Protein AF-A0A969BRW2-F1 (afdb_monomer_lite)

Radius of gyration: 12.86 Å; chains: 1; bounding box: 27×35×30 Å

Foldseek 3Di:
DDDDPDAAEEEAEQLQPPPPPQGALVPDHNVRRDDPRHPYYHYDNHHPVCCPPPVNVVVVVVVVCVVVVHDD

Sequence (72 aa):
EIPIGVPHHSIIGDRGKGDTPNSSDGVVAYWSSHLNSAASEKIVPAGHGAFDHPEAITELRRILLLNAGIKE

Structure (mmCIF, N/CA/C/O backbone):
data_AF-A0A969BRW2-F1
#
_entry.id   AF-A0A969BRW2-F1
#
loop_
_atom_site.group_PDB
_atom_site.id
_atom_site.type_symbol
_atom_site.label_atom_id
_atom_site.label_alt_id
_atom_site.label_comp_id
_atom_site.label_asym_id
_atom_site.label_entity_id
_atom_site.label_seq_id
_atom_site.pdbx_PDB_ins_code
_atom_site.Cartn_x
_atom_site.Cartn_y
_atom_site.Cartn_z
_atom_site.occupancy
_atom_site.B_iso_or_equiv
_atom_site.auth_seq_id
_atom_site.auth_comp_id
_atom_site.auth_asym_id
_atom_site.auth_atom_id
_atom_site.pdbx_PDB_model_num
ATOM 1 N N . GLU A 1 1 ? -1.103 23.210 5.716 1.00 73.69 1 GLU A N 1
ATOM 2 C CA . GLU A 1 1 ? -2.051 22.153 5.306 1.00 73.69 1 GLU A CA 1
ATOM 3 C C . GLU A 1 1 ? -3.023 21.880 6.433 1.00 73.69 1 GLU A C 1
ATOM 5 O O . GLU A 1 1 ? -2.684 22.131 7.585 1.00 73.69 1 GLU A O 1
ATOM 10 N N . ILE A 1 2 ? -4.224 21.412 6.104 1.00 87.50 2 ILE A N 1
ATOM 11 C CA . ILE A 1 2 ? -5.174 20.935 7.109 1.00 87.50 2 ILE A CA 1
ATOM 12 C C . ILE A 1 2 ? -4.790 19.480 7.415 1.00 87.50 2 ILE A C 1
ATOM 14 O O . ILE A 1 2 ? -4.751 18.679 6.482 1.00 87.50 2 ILE A O 1
ATOM 18 N N . PRO A 1 3 ? -4.462 19.129 8.670 1.00 90.06 3 PRO A N 1
ATOM 19 C CA . PRO A 1 3 ? -4.051 17.773 9.013 1.00 90.06 3 PRO A CA 1
ATOM 20 C C . PRO A 1 3 ? -5.212 16.786 8.844 1.00 90.06 3 PRO A C 1
ATOM 22 O O . PRO A 1 3 ? -6.372 17.125 9.092 1.00 90.06 3 PRO A O 1
ATOM 25 N N . ILE A 1 4 ? -4.900 15.544 8.466 1.00 95.00 4 ILE A N 1
ATOM 26 C CA . ILE A 1 4 ? -5.886 14.459 8.440 1.00 95.00 4 ILE A CA 1
ATOM 27 C C . ILE A 1 4 ? -6.266 14.138 9.892 1.00 95.00 4 ILE A C 1
ATOM 29 O O . ILE A 1 4 ? -5.461 13.607 10.651 1.00 95.00 4 ILE A O 1
ATOM 33 N N . GLY A 1 5 ? -7.491 14.491 10.287 1.00 95.19 5 GLY A N 1
ATOM 34 C CA . GLY A 1 5 ? -7.965 14.391 11.675 1.00 95.19 5 GLY A CA 1
ATOM 35 C C . GLY A 1 5 ? -8.412 12.996 12.122 1.00 95.19 5 GLY A C 1
ATOM 36 O O . GLY A 1 5 ? -8.891 12.847 13.243 1.00 95.19 5 GLY A O 1
ATOM 37 N N . VAL A 1 6 ? -8.292 11.986 11.260 1.00 94.62 6 VAL A N 1
ATOM 38 C CA . VAL A 1 6 ? -8.693 10.601 11.539 1.00 94.62 6 VAL A CA 1
ATOM 39 C C . VAL A 1 6 ? -7.542 9.633 11.241 1.00 94.62 6 VAL A C 1
ATOM 41 O O . VAL A 1 6 ? -6.729 9.909 10.349 1.00 94.62 6 VAL A O 1
ATOM 44 N N . PRO A 1 7 ? -7.453 8.491 11.951 1.00 94.88 7 PRO A N 1
ATOM 45 C CA . PRO A 1 7 ? -6.512 7.437 11.597 1.00 94.88 7 PRO A CA 1
ATOM 46 C C . PRO A 1 7 ? -6.699 7.008 10.140 1.00 94.88 7 PRO A C 1
ATOM 48 O O . PRO A 1 7 ? -7.823 6.852 9.664 1.00 94.88 7 PRO A O 1
ATOM 51 N N . HIS A 1 8 ? -5.592 6.826 9.433 1.00 97.00 8 HIS A N 1
ATOM 52 C CA . HIS A 1 8 ? -5.569 6.396 8.039 1.00 97.00 8 HIS A CA 1
ATOM 53 C C . HIS A 1 8 ? -4.388 5.460 7.808 1.00 97.00 8 HIS A C 1
ATOM 55 O O . HIS A 1 8 ? -3.425 5.452 8.573 1.00 97.00 8 HIS A O 1
ATOM 61 N N . HIS A 1 9 ? -4.482 4.666 6.750 1.00 98.12 9 HIS A N 1
ATOM 62 C CA . HIS A 1 9 ? -3.496 3.664 6.374 1.00 98.12 9 HIS A CA 1
ATOM 63 C C . HIS A 1 9 ? -3.190 3.806 4.883 1.00 98.12 9 HIS A C 1
ATOM 65 O O . HIS A 1 9 ? -4.083 4.147 4.106 1.00 98.12 9 HIS A O 1
ATOM 71 N N . SER A 1 10 ? -1.954 3.514 4.490 1.00 98.19 10 SER A N 1
ATOM 72 C CA . SER A 1 10 ? -1.500 3.568 3.099 1.00 98.19 10 SER A CA 1
ATOM 73 C C . SER A 1 10 ? -1.210 2.163 2.568 1.00 98.19 10 SER A C 1
ATOM 75 O O . SER A 1 10 ? -0.533 1.370 3.220 1.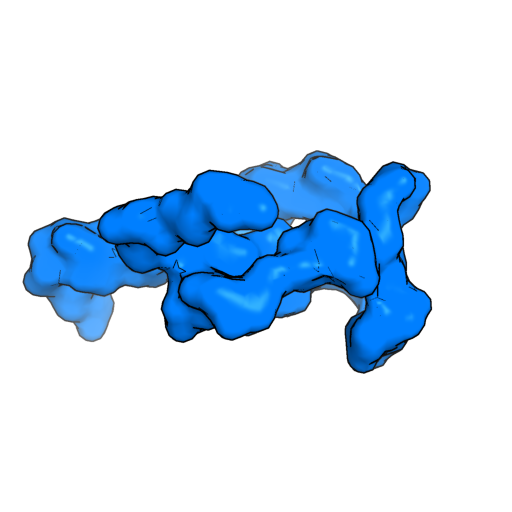00 98.19 10 SER A O 1
ATOM 77 N N . ILE A 1 11 ? -1.689 1.859 1.362 1.00 98.56 11 ILE A N 1
ATOM 78 C CA . ILE A 1 11 ? -1.320 0.659 0.598 1.00 98.56 11 ILE A CA 1
ATOM 79 C C . ILE A 1 11 ? -0.796 1.154 -0.748 1.00 98.56 11 ILE A C 1
ATOM 81 O O . ILE A 1 11 ? -1.549 1.760 -1.509 1.00 98.56 11 ILE A O 1
ATOM 85 N N . ILE A 1 12 ? 0.494 0.962 -1.014 1.00 98.56 12 ILE A N 1
ATOM 86 C CA . ILE A 1 12 ? 1.201 1.626 -2.117 1.00 98.56 12 ILE A CA 1
ATOM 87 C C . ILE A 1 12 ? 1.820 0.574 -3.035 1.00 98.56 12 ILE A C 1
ATOM 89 O O . ILE A 1 12 ? 2.506 -0.339 -2.580 1.00 98.56 12 ILE A O 1
ATOM 93 N N . GLY A 1 13 ? 1.572 0.698 -4.338 1.00 98.31 13 GLY A N 1
ATOM 94 C CA . GLY A 1 13 ? 2.161 -0.173 -5.349 1.00 98.31 13 GLY A CA 1
ATOM 95 C C . GLY A 1 13 ? 3.593 0.229 -5.713 1.00 98.31 13 GLY A C 1
ATOM 96 O O . GLY A 1 13 ? 3.879 1.413 -5.885 1.00 98.31 13 GLY A O 1
ATOM 97 N N . ASP A 1 14 ? 4.488 -0.744 -5.890 1.00 98.25 14 ASP A N 1
ATOM 98 C CA . ASP A 1 14 ? 5.849 -0.531 -6.417 1.00 98.25 14 ASP A CA 1
ATOM 99 C C . ASP A 1 14 ? 6.139 -1.318 -7.711 1.00 98.25 14 ASP A C 1
ATOM 101 O O . ASP A 1 14 ? 7.273 -1.356 -8.194 1.00 98.25 14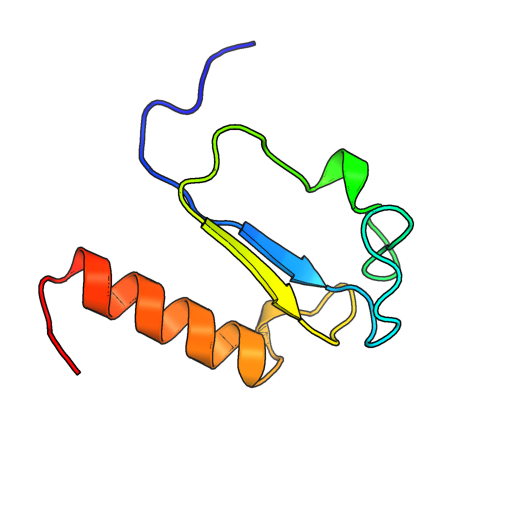 ASP A O 1
ATOM 105 N N . ARG A 1 15 ? 5.110 -1.950 -8.292 1.00 98.12 15 ARG A N 1
ATOM 106 C CA . ARG A 1 15 ? 5.191 -2.867 -9.446 1.00 98.12 15 ARG A CA 1
ATOM 107 C C . ARG A 1 15 ? 6.059 -4.110 -9.204 1.00 98.12 15 ARG A C 1
ATOM 109 O O . ARG A 1 15 ? 6.531 -4.714 -10.165 1.00 98.12 15 ARG A O 1
ATOM 116 N N . GLY A 1 16 ? 6.282 -4.485 -7.947 1.00 97.56 16 GLY A N 1
ATOM 117 C CA . GLY A 1 16 ? 7.079 -5.646 -7.550 1.00 97.56 16 GLY A CA 1
ATOM 118 C C . GLY A 1 16 ? 8.582 -5.419 -7.632 1.00 97.56 16 GLY A C 1
ATOM 119 O O . GLY A 1 16 ? 9.340 -6.377 -7.765 1.00 97.56 16 GLY A O 1
ATOM 120 N N . LYS A 1 17 ? 9.021 -4.159 -7.597 1.00 97.06 17 LYS A N 1
ATOM 121 C CA . LYS A 1 17 ? 10.435 -3.804 -7.748 1.00 97.06 17 LYS A CA 1
ATOM 122 C C . LYS A 1 17 ? 11.221 -3.841 -6.444 1.00 97.06 17 LYS A C 1
ATOM 124 O O . LYS A 1 17 ? 12.438 -4.000 -6.502 1.00 97.06 17 LYS A O 1
ATOM 129 N N . GLY A 1 18 ? 10.562 -3.700 -5.293 1.00 95.44 18 GLY A N 1
ATOM 130 C CA . GLY A 1 18 ? 11.227 -3.672 -3.992 1.00 95.44 18 GLY A CA 1
ATOM 131 C C . GLY A 1 18 ? 12.204 -2.504 -3.841 1.00 95.44 18 GLY A C 1
ATOM 132 O O . GLY A 1 18 ? 13.169 -2.611 -3.091 1.00 95.44 18 GLY A O 1
ATOM 133 N N . ASP A 1 19 ? 11.989 -1.407 -4.571 1.00 94.62 19 ASP A N 1
ATOM 134 C CA . ASP A 1 19 ? 12.908 -0.269 -4.685 1.00 94.62 19 ASP A CA 1
ATOM 135 C C . ASP A 1 19 ? 12.469 0.961 -3.873 1.00 94.62 19 ASP A C 1
ATOM 137 O O . ASP A 1 19 ? 13.077 2.027 -3.978 1.00 94.62 19 ASP A O 1
ATOM 141 N N . THR A 1 20 ? 11.446 0.822 -3.022 1.00 93.19 20 THR A N 1
ATOM 142 C CA . THR A 1 20 ? 11.001 1.867 -2.083 1.00 93.19 20 THR A CA 1
ATOM 143 C C . THR A 1 20 ? 12.178 2.328 -1.202 1.00 93.19 20 THR A C 1
ATOM 145 O O . THR A 1 20 ? 12.882 1.480 -0.652 1.00 93.19 20 THR A O 1
ATOM 148 N N . PRO A 1 21 ? 12.433 3.646 -1.048 1.00 95.75 21 PRO A N 1
ATOM 149 C CA . PRO A 1 21 ? 11.564 4.781 -1.390 1.00 95.75 21 PRO A CA 1
ATOM 150 C C . PRO A 1 21 ? 11.697 5.315 -2.826 1.00 95.75 21 PRO A C 1
ATOM 152 O O . PRO A 1 21 ? 10.981 6.241 -3.202 1.00 95.75 21 PRO A O 1
ATOM 155 N N . ASN A 1 22 ? 12.580 4.753 -3.651 1.00 97.25 22 ASN A N 1
ATOM 156 C CA . ASN A 1 22 ? 12.777 5.156 -5.048 1.00 97.25 22 ASN A CA 1
ATOM 157 C C . ASN A 1 22 ? 11.803 4.436 -5.998 1.00 97.25 22 ASN A C 1
ATOM 159 O O . ASN A 1 22 ? 12.175 4.058 -7.108 1.00 97.25 22 ASN A O 1
ATOM 163 N N . SER A 1 23 ? 10.562 4.238 -5.554 1.00 97.50 23 SER A N 1
ATOM 164 C CA . SER A 1 23 ? 9.559 3.422 -6.234 1.00 97.50 23 SER A CA 1
ATOM 165 C C . SER A 1 23 ? 8.413 4.250 -6.824 1.00 97.50 23 SER A C 1
ATOM 167 O O . SER A 1 23 ? 8.268 5.455 -6.594 1.00 97.50 23 SER A O 1
ATOM 169 N N . SER A 1 24 ? 7.600 3.591 -7.650 1.00 98.19 24 SER A N 1
ATOM 170 C CA . SER A 1 24 ? 6.369 4.134 -8.226 1.00 98.19 24 SER A CA 1
ATOM 171 C C . SER A 1 24 ? 5.457 2.992 -8.662 1.00 98.19 24 SER A C 1
ATOM 173 O O . SER A 1 24 ? 5.940 1.992 -9.209 1.00 98.19 24 SER A O 1
ATOM 175 N N . ASP A 1 25 ? 4.150 3.204 -8.540 1.00 98.19 25 ASP A N 1
ATOM 176 C CA . ASP A 1 25 ? 3.108 2.316 -9.068 1.00 98.19 25 ASP A CA 1
ATOM 177 C C . 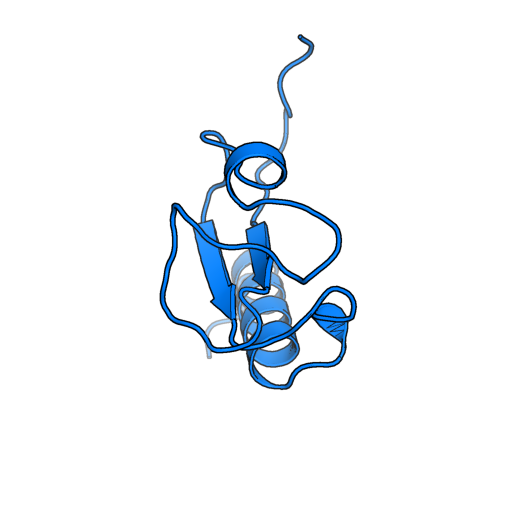ASP A 1 25 ? 2.995 2.374 -10.616 1.00 98.19 25 ASP A C 1
ATOM 179 O O . ASP A 1 25 ? 2.207 1.651 -11.229 1.00 98.19 25 ASP A O 1
ATOM 183 N N . GLY A 1 26 ? 3.815 3.208 -11.267 1.00 98.00 26 GLY A N 1
ATOM 184 C CA . GLY A 1 26 ? 3.809 3.478 -12.706 1.00 98.00 26 GLY A CA 1
ATOM 185 C C . GLY A 1 26 ? 3.134 4.797 -13.097 1.00 98.00 26 GLY A C 1
ATOM 186 O O . GLY A 1 26 ? 3.276 5.207 -14.246 1.00 98.00 26 GLY A O 1
ATOM 187 N N . VAL A 1 27 ? 2.450 5.462 -12.163 1.00 98.62 27 VAL A N 1
ATOM 188 C CA . VAL A 1 27 ? 1.759 6.750 -12.347 1.00 98.62 27 VAL A CA 1
ATOM 189 C C . VAL A 1 27 ? 2.167 7.744 -11.256 1.00 98.62 27 VAL A C 1
ATOM 191 O O . VAL A 1 27 ? 2.554 8.870 -11.557 1.00 98.62 27 VAL A O 1
ATOM 194 N N . VAL A 1 28 ? 2.123 7.322 -9.994 1.00 98.44 28 VAL A N 1
ATOM 195 C CA . VAL A 1 28 ? 2.452 8.106 -8.802 1.00 98.44 28 VAL A CA 1
ATOM 196 C C . VAL A 1 28 ? 3.768 7.599 -8.213 1.00 98.44 28 VAL A C 1
ATOM 198 O O . VAL A 1 28 ? 4.008 6.393 -8.109 1.00 98.44 28 VAL A O 1
ATOM 201 N N . ALA A 1 29 ? 4.668 8.518 -7.864 1.00 98.56 29 ALA A N 1
ATOM 202 C CA . ALA A 1 29 ? 5.920 8.190 -7.185 1.00 98.56 29 ALA A CA 1
ATOM 203 C C . ALA A 1 29 ? 5.694 8.007 -5.678 1.00 98.56 29 ALA A C 1
ATOM 205 O O . ALA A 1 29 ? 4.879 8.722 -5.094 1.00 98.56 29 ALA A O 1
ATOM 206 N N . TYR A 1 30 ? 6.467 7.122 -5.038 1.00 98.38 30 TYR A N 1
ATOM 207 C CA . TYR A 1 30 ? 6.326 6.816 -3.609 1.00 98.38 30 TYR A CA 1
ATOM 208 C C . TYR A 1 30 ? 6.332 8.064 -2.726 1.00 98.38 30 TYR A C 1
ATOM 210 O O . TYR A 1 30 ? 5.453 8.222 -1.890 1.00 98.38 30 TYR A O 1
ATOM 218 N N . TRP A 1 31 ? 7.270 8.989 -2.948 1.00 97.94 31 TRP A N 1
ATOM 219 C CA . TRP A 1 31 ? 7.379 10.212 -2.145 1.00 97.94 31 TRP A CA 1
ATOM 220 C C . TRP A 1 31 ? 6.130 11.105 -2.224 1.00 97.94 31 TRP A C 1
ATOM 222 O O . TRP A 1 31 ? 5.903 11.899 -1.319 1.00 97.94 31 TRP A O 1
ATOM 232 N N . SER A 1 32 ? 5.328 10.981 -3.290 1.00 98.00 32 SER A N 1
ATOM 233 C CA . SER A 1 32 ? 4.069 11.711 -3.455 1.00 98.00 32 SER A CA 1
ATOM 234 C C . SER A 1 32 ? 2.887 10.988 -2.813 1.00 98.00 32 SER A C 1
ATOM 236 O O . SER A 1 32 ? 1.941 11.649 -2.398 1.00 98.00 32 SER A O 1
ATOM 238 N N . SER A 1 33 ? 2.897 9.653 -2.779 1.00 97.69 33 SER A N 1
ATOM 239 C CA . SER A 1 33 ? 1.847 8.846 -2.141 1.00 97.69 33 SER A CA 1
ATOM 240 C C . SER A 1 33 ? 2.074 8.635 -0.642 1.00 97.69 33 SER A C 1
ATOM 242 O O . SER A 1 33 ? 1.132 8.322 0.082 1.00 97.69 33 SER A O 1
ATOM 244 N N . HIS A 1 34 ? 3.319 8.766 -0.185 1.00 97.56 34 HIS A N 1
ATOM 245 C CA . HIS A 1 34 ? 3.718 8.558 1.198 1.00 97.56 34 HIS A CA 1
ATOM 246 C C . HIS A 1 34 ? 3.178 9.669 2.102 1.00 97.56 34 HIS A C 1
ATOM 248 O O . HIS A 1 34 ? 3.345 10.859 1.829 1.00 97.56 34 HIS A O 1
ATOM 254 N N . LEU A 1 35 ? 2.575 9.268 3.221 1.00 96.56 35 LEU A N 1
ATOM 255 C CA . LEU A 1 35 ? 2.063 10.170 4.246 1.00 96.56 35 LEU A CA 1
ATOM 256 C C . LEU A 1 35 ? 2.678 9.791 5.593 1.00 96.56 35 LEU A C 1
ATOM 258 O O . LEU A 1 35 ? 2.317 8.770 6.172 1.00 96.56 35 LEU A O 1
ATOM 262 N N . ASN A 1 36 ? 3.541 10.657 6.136 1.00 95.25 36 ASN A N 1
ATOM 263 C CA . ASN A 1 36 ? 4.156 10.468 7.462 1.00 95.25 36 ASN A CA 1
ATOM 264 C C . ASN A 1 36 ? 3.123 10.268 8.589 1.00 95.25 36 ASN A C 1
ATOM 266 O O . ASN A 1 36 ? 3.449 9.728 9.642 1.00 95.25 36 ASN A O 1
ATOM 270 N N . SER A 1 37 ? 1.888 10.741 8.396 1.00 96.31 37 SER A N 1
ATOM 271 C CA . SER A 1 37 ? 0.795 10.623 9.361 1.00 96.31 37 SER A CA 1
ATOM 272 C C . SER A 1 37 ? 0.060 9.277 9.328 1.00 96.31 37 SER A C 1
ATOM 274 O O . SER A 1 37 ? -0.811 9.063 10.173 1.00 96.31 37 SER A O 1
ATOM 276 N N . ALA A 1 38 ? 0.356 8.394 8.368 1.00 97.44 38 ALA A N 1
ATOM 277 C CA . ALA A 1 38 ? -0.328 7.112 8.237 1.00 97.44 38 ALA A CA 1
ATOM 278 C C . ALA A 1 38 ? -0.016 6.197 9.431 1.00 97.44 38 ALA A C 1
ATOM 280 O O . ALA A 1 38 ? 1.136 5.997 9.809 1.00 97.44 38 ALA A O 1
ATOM 281 N N . ALA A 1 39 ? -1.052 5.595 10.013 1.00 97.50 39 ALA A N 1
ATOM 282 C CA . ALA A 1 39 ? -0.929 4.661 11.130 1.00 97.50 39 ALA A CA 1
ATOM 283 C C . ALA A 1 39 ? -0.269 3.333 10.716 1.00 97.50 39 ALA A C 1
ATOM 285 O O . ALA A 1 39 ? 0.328 2.647 11.543 1.00 97.50 39 ALA A O 1
ATOM 286 N N . SER A 1 40 ? -0.375 2.961 9.439 1.00 98.19 40 SER A N 1
ATOM 287 C CA . SER A 1 40 ? 0.464 1.935 8.819 1.00 98.19 40 SER A CA 1
ATOM 288 C C . SER A 1 40 ? 0.631 2.206 7.331 1.00 98.19 40 SER A C 1
ATOM 290 O O . SER A 1 40 ? -0.222 2.836 6.705 1.00 98.19 40 SER A O 1
ATOM 292 N N . GLU A 1 41 ? 1.704 1.670 6.762 1.00 98.38 41 GLU A N 1
ATOM 293 C CA . GLU A 1 41 ? 1.966 1.696 5.330 1.00 98.38 41 GLU A CA 1
ATOM 294 C C . GLU A 1 41 ? 2.425 0.312 4.869 1.00 98.38 41 G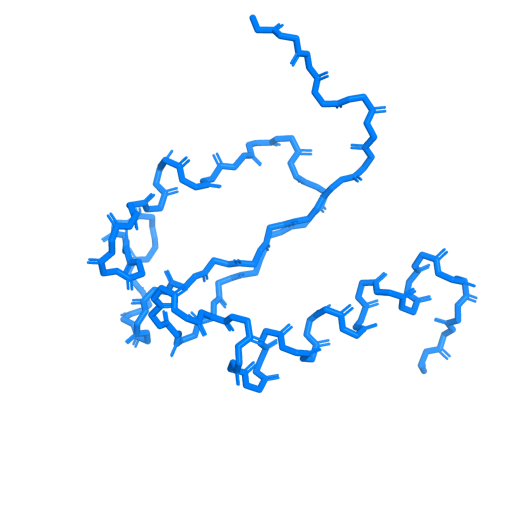LU A C 1
ATOM 296 O O . GLU A 1 41 ? 3.284 -0.311 5.498 1.00 98.38 41 GLU A O 1
ATOM 301 N N . LYS A 1 42 ? 1.836 -0.182 3.780 1.00 98.38 42 LYS A N 1
ATOM 302 C CA . LYS A 1 42 ? 2.188 -1.462 3.169 1.00 98.38 42 LYS A CA 1
ATOM 303 C C . LYS A 1 42 ? 2.530 -1.251 1.702 1.00 98.38 42 LYS A C 1
ATOM 305 O O . LYS A 1 42 ? 1.684 -0.824 0.919 1.00 98.38 42 LYS A O 1
ATOM 310 N N . ILE A 1 43 ? 3.756 -1.605 1.330 1.00 98.50 43 ILE A N 1
ATOM 311 C CA . ILE A 1 43 ? 4.149 -1.721 -0.075 1.00 98.50 43 ILE A CA 1
ATOM 312 C C . ILE A 1 43 ? 3.683 -3.077 -0.606 1.00 98.50 43 ILE A C 1
ATOM 314 O O . ILE A 1 43 ? 3.874 -4.099 0.064 1.00 98.50 43 ILE A O 1
ATOM 318 N N . VAL A 1 44 ? 3.060 -3.078 -1.782 1.00 98.50 44 VAL A N 1
ATOM 319 C CA . VAL A 1 44 ? 2.579 -4.279 -2.478 1.00 98.50 44 VAL A CA 1
ATOM 320 C C . VAL A 1 44 ? 3.148 -4.339 -3.898 1.00 98.50 44 VAL A C 1
ATOM 322 O O . VAL A 1 44 ? 3.322 -3.286 -4.521 1.00 98.50 44 VAL A O 1
ATOM 325 N N . PRO A 1 45 ? 3.386 -5.541 -4.456 1.00 98.25 45 PRO A N 1
ATOM 326 C CA . PRO A 1 45 ? 3.995 -5.715 -5.772 1.00 9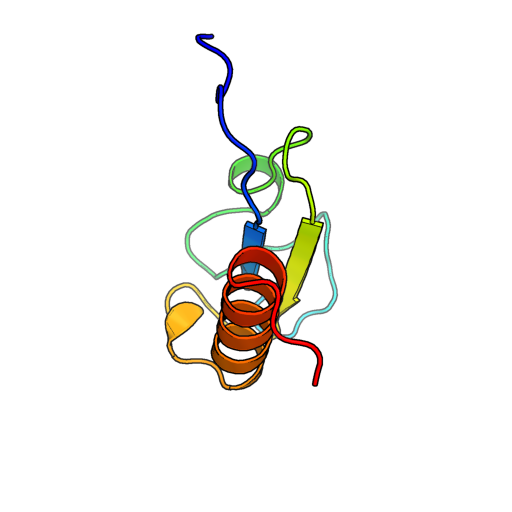8.25 45 PRO A CA 1
ATOM 327 C C . PRO A 1 45 ? 3.003 -5.463 -6.925 1.00 98.25 45 PRO A C 1
ATOM 329 O O . PRO A 1 45 ? 2.846 -6.276 -7.832 1.00 98.25 45 PRO A O 1
ATOM 332 N N . ALA A 1 46 ? 2.315 -4.321 -6.895 1.00 98.06 46 ALA A N 1
ATOM 333 C CA . ALA A 1 46 ? 1.263 -3.941 -7.832 1.00 98.06 46 ALA A CA 1
ATOM 334 C C . ALA A 1 46 ? 1.538 -2.580 -8.489 1.00 98.06 46 ALA A C 1
ATOM 336 O O . ALA A 1 46 ? 2.293 -1.763 -7.965 1.00 98.06 46 ALA A O 1
ATOM 337 N N . GLY A 1 47 ? 0.937 -2.343 -9.658 1.00 97.94 47 GLY A N 1
ATOM 338 C CA . GLY A 1 47 ? 0.941 -1.028 -10.309 1.00 97.94 47 GLY A CA 1
ATOM 339 C C . GLY A 1 47 ? -0.198 -0.125 -9.823 1.00 97.94 47 GLY A C 1
ATOM 340 O O . GLY A 1 47 ? -0.784 -0.375 -8.776 1.00 97.94 47 GLY A O 1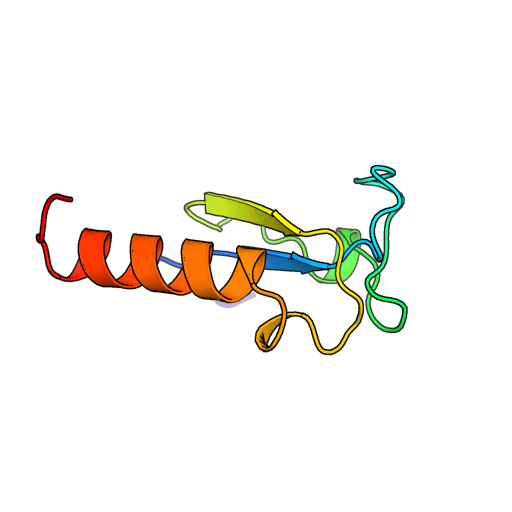
ATOM 341 N N . HIS A 1 48 ? -0.554 0.894 -10.609 1.00 98.19 48 HIS A N 1
ATOM 342 C CA . HIS A 1 48 ? -1.573 1.893 -10.246 1.00 98.19 48 HIS A CA 1
ATOM 343 C C . HIS A 1 48 ? -2.956 1.308 -9.890 1.00 98.19 48 HIS A C 1
ATOM 345 O O . HIS A 1 48 ? -3.677 1.846 -9.056 1.00 98.19 48 HIS A O 1
ATOM 351 N N . GLY A 1 49 ? -3.308 0.148 -10.454 1.00 97.44 49 GLY A N 1
ATOM 352 C CA . GLY A 1 49 ? -4.490 -0.636 -10.074 1.00 97.44 49 GLY A CA 1
ATOM 353 C C . GLY A 1 49 ? -4.294 -1.489 -8.814 1.00 97.44 49 GLY A C 1
ATOM 354 O O . GLY A 1 49 ? -4.785 -2.613 -8.770 1.00 97.44 49 GLY A O 1
ATOM 355 N N . ALA A 1 50 ? -3.544 -1.008 -7.816 1.00 97.06 50 ALA A N 1
ATOM 356 C CA . ALA A 1 50 ? -3.106 -1.822 -6.678 1.00 97.06 50 ALA A CA 1
ATOM 357 C C . ALA A 1 50 ? -4.263 -2.441 -5.880 1.00 97.06 50 ALA A C 1
ATOM 359 O O . ALA A 1 50 ? -4.088 -3.508 -5.305 1.00 97.06 50 ALA A O 1
ATOM 360 N N . PHE A 1 51 ? -5.442 -1.812 -5.879 1.00 95.94 51 PHE A N 1
ATOM 361 C CA . PHE A 1 51 ? -6.630 -2.273 -5.155 1.00 95.94 51 PHE A CA 1
ATOM 362 C C . PHE A 1 51 ? -7.121 -3.675 -5.563 1.00 95.94 51 PHE A C 1
ATOM 364 O O . PHE A 1 51 ? -7.775 -4.327 -4.755 1.00 95.94 51 PHE A O 1
ATOM 371 N N . ASP A 1 52 ? -6.814 -4.138 -6.781 1.00 97.50 52 ASP A N 1
ATOM 372 C CA . ASP A 1 52 ? -7.203 -5.468 -7.285 1.00 97.50 52 ASP A CA 1
ATOM 373 C C . ASP A 1 52 ? -6.140 -6.547 -6.986 1.00 97.50 52 ASP A C 1
ATOM 375 O O . ASP A 1 52 ? -6.329 -7.735 -7.237 1.00 97.50 52 ASP A O 1
ATOM 379 N N . HIS A 1 53 ? -4.990 -6.157 -6.425 1.00 98.56 53 HIS A N 1
ATOM 380 C CA . HIS A 1 53 ? -3.925 -7.097 -6.099 1.00 98.56 53 HIS A CA 1
ATOM 381 C C . HIS A 1 53 ? -4.257 -7.893 -4.821 1.00 98.56 53 HIS A C 1
ATOM 383 O O . HIS A 1 53 ? -4.642 -7.290 -3.813 1.00 98.56 53 HIS A O 1
ATOM 389 N N . PRO A 1 54 ? -4.024 -9.222 -4.777 1.00 98.56 54 PRO A N 1
ATOM 390 C CA . PRO A 1 54 ? -4.353 -10.048 -3.610 1.00 98.56 54 PRO A CA 1
ATOM 391 C C . PRO A 1 54 ? -3.745 -9.557 -2.289 1.00 98.56 54 PRO A C 1
ATOM 393 O O . PRO A 1 54 ? -4.405 -9.595 -1.250 1.00 98.56 54 PRO A O 1
ATOM 396 N N . GLU A 1 55 ? -2.508 -9.052 -2.312 1.00 98.50 55 GLU A N 1
ATOM 397 C CA . GLU A 1 55 ? -1.874 -8.490 -1.109 1.00 98.50 55 GLU A CA 1
ATOM 398 C C . GLU A 1 55 ? -2.543 -7.197 -0.632 1.00 98.50 55 GLU A C 1
ATOM 400 O O . GLU A 1 55 ? -2.668 -6.989 0.573 1.00 98.50 55 GLU A O 1
ATOM 405 N N . ALA A 1 56 ? -3.018 -6.353 -1.552 1.00 98.50 56 ALA A N 1
ATOM 406 C CA . ALA A 1 56 ? -3.736 -5.136 -1.189 1.00 98.50 56 ALA A CA 1
ATOM 407 C C . ALA A 1 56 ? -5.111 -5.465 -0.600 1.00 98.50 56 ALA A C 1
ATOM 409 O O . ALA A 1 56 ? -5.494 -4.891 0.414 1.00 98.50 56 ALA A O 1
ATOM 410 N N . ILE A 1 57 ? -5.823 -6.436 -1.181 1.00 98.69 57 ILE A N 1
ATOM 411 C CA . ILE A 1 57 ? -7.107 -6.929 -0.661 1.00 98.69 57 ILE A CA 1
ATOM 412 C C . ILE A 1 57 ? -6.927 -7.542 0.734 1.00 98.69 57 ILE A C 1
ATOM 414 O O . ILE A 1 57 ? -7.733 -7.295 1.632 1.00 98.69 57 ILE A O 1
ATOM 418 N N . THR A 1 58 ? -5.858 -8.316 0.935 1.00 98.44 58 THR A N 1
ATOM 419 C CA . THR A 1 58 ? -5.535 -8.922 2.235 1.00 98.44 58 THR A CA 1
ATOM 420 C C . THR A 1 58 ? -5.251 -7.849 3.285 1.00 98.44 58 THR A C 1
ATOM 422 O O . THR A 1 58 ? -5.801 -7.905 4.385 1.00 98.44 58 THR A O 1
ATOM 425 N N . GLU A 1 59 ? -4.457 -6.833 2.943 1.00 98.44 59 GLU A N 1
ATOM 426 C CA . GLU A 1 59 ? -4.163 -5.727 3.857 1.00 98.44 59 GLU A CA 1
ATOM 427 C C . GLU A 1 59 ? -5.406 -4.877 4.149 1.00 98.44 59 GLU A C 1
ATOM 429 O O . GLU A 1 59 ? -5.663 -4.531 5.303 1.00 98.44 59 GLU A O 1
ATOM 434 N N . LEU A 1 60 ? -6.240 -4.618 3.138 1.00 98.12 60 LEU A N 1
ATOM 435 C CA . LEU A 1 60 ? -7.522 -3.941 3.313 1.00 98.12 60 LEU A CA 1
ATOM 436 C C . LEU A 1 60 ? -8.420 -4.712 4.288 1.00 98.12 60 LEU A C 1
ATOM 438 O O . LEU A 1 60 ? -8.959 -4.124 5.225 1.00 98.12 60 LEU A O 1
ATOM 442 N N . ARG A 1 61 ? -8.547 -6.034 4.118 1.00 97.94 61 ARG A N 1
ATOM 443 C CA . ARG A 1 61 ? -9.307 -6.895 5.034 1.00 97.94 61 ARG A CA 1
ATOM 444 C C . ARG A 1 61 ? -8.757 -6.812 6.458 1.00 97.94 61 ARG A C 1
ATOM 446 O O . ARG A 1 61 ? -9.538 -6.607 7.385 1.00 97.94 61 ARG A O 1
ATOM 453 N N . ARG A 1 62 ? -7.437 -6.918 6.637 1.00 97.88 62 ARG A N 1
ATOM 454 C CA . ARG A 1 62 ? -6.779 -6.810 7.949 1.00 97.88 62 ARG A CA 1
ATOM 455 C C . ARG A 1 62 ? -7.100 -5.476 8.631 1.00 97.88 62 ARG A C 1
ATOM 457 O O . ARG A 1 62 ? -7.445 -5.461 9.811 1.00 97.88 62 ARG A O 1
ATOM 464 N N . ILE A 1 63 ? -7.022 -4.364 7.894 1.00 97.69 63 ILE A N 1
ATOM 465 C CA . ILE A 1 63 ? -7.345 -3.017 8.397 1.00 97.69 63 ILE A CA 1
ATOM 466 C C . ILE A 1 63 ? -8.823 -2.916 8.796 1.00 97.69 63 ILE A C 1
ATOM 468 O O . ILE A 1 63 ? -9.135 -2.356 9.851 1.00 97.69 63 ILE A O 1
ATOM 472 N N . LEU A 1 64 ? -9.735 -3.464 7.988 1.00 97.62 64 LEU A N 1
ATOM 473 C CA . LEU A 1 64 ? -11.168 -3.465 8.292 1.00 97.62 64 LEU A CA 1
ATOM 474 C C . LEU A 1 64 ? -11.479 -4.265 9.563 1.00 97.62 64 LEU A C 1
ATOM 476 O O . LEU A 1 64 ? -12.205 -3.773 10.423 1.00 97.62 64 LEU A O 1
ATOM 480 N N . LEU A 1 65 ? -10.903 -5.460 9.719 1.00 97.88 65 LEU A N 1
ATOM 481 C CA . LEU A 1 65 ? -11.106 -6.298 10.907 1.00 97.88 65 LEU A CA 1
ATOM 482 C C . LEU A 1 65 ? -10.528 -5.653 12.171 1.00 97.88 65 LEU A C 1
ATOM 484 O O . LEU A 1 65 ? -11.213 -5.609 13.194 1.00 97.88 65 LEU A O 1
ATOM 488 N N . LEU A 1 66 ? -9.326 -5.068 12.075 1.00 95.94 66 LEU A N 1
ATOM 489 C CA . LEU A 1 66 ? -8.703 -4.299 13.155 1.00 95.94 66 LEU A CA 1
ATOM 490 C C . LEU A 1 66 ? -9.646 -3.207 13.681 1.00 95.94 66 LEU A C 1
ATOM 492 O O . LEU A 1 66 ? -9.877 -3.119 14.885 1.00 95.94 66 LEU A O 1
ATOM 496 N N . ASN A 1 67 ? -10.213 -2.397 12.784 1.00 95.38 67 ASN A N 1
ATOM 497 C CA . ASN A 1 67 ? -11.073 -1.272 13.162 1.00 95.38 67 ASN A CA 1
ATOM 498 C C . ASN A 1 67 ? -12.509 -1.694 13.520 1.00 95.38 67 ASN A C 1
ATOM 500 O O . ASN A 1 67 ? -13.203 -0.961 14.220 1.00 95.38 67 ASN A O 1
ATOM 504 N N . ALA A 1 68 ? -12.942 -2.888 13.106 1.00 96.75 68 ALA A N 1
ATOM 505 C CA . ALA A 1 68 ? -14.176 -3.515 13.578 1.00 96.75 68 ALA A CA 1
ATOM 506 C C . ALA A 1 68 ? -14.025 -4.186 14.960 1.00 96.75 68 ALA A C 1
ATOM 508 O O . ALA A 1 68 ? -15.010 -4.676 15.511 1.00 96.75 68 ALA A O 1
ATOM 509 N N . GLY A 1 69 ? -12.810 -4.236 15.523 1.00 95.56 69 GLY A N 1
ATOM 510 C CA . GLY A 1 69 ? -12.532 -4.917 16.791 1.00 95.56 69 GLY A CA 1
ATOM 511 C C . GLY A 1 69 ? -12.591 -6.446 16.696 1.00 95.56 69 GLY A C 1
ATOM 512 O O . GLY A 1 69 ? -12.754 -7.120 17.713 1.00 95.56 69 GLY A O 1
ATOM 513 N N . ILE A 1 70 ? -12.466 -6.999 15.488 1.00 96.62 70 ILE A N 1
ATOM 514 C CA . ILE A 1 70 ? -12.488 -8.440 15.231 1.00 96.62 70 ILE A CA 1
ATOM 515 C C . ILE A 1 70 ? -11.045 -8.944 15.213 1.00 96.62 70 ILE A C 1
ATOM 517 O O . ILE A 1 70 ? -10.210 -8.437 14.465 1.00 96.62 70 ILE A O 1
ATOM 521 N N . LYS A 1 71 ? -10.749 -9.952 16.036 1.00 82.94 71 LYS A N 1
ATOM 522 C CA . LYS A 1 71 ? -9.471 -10.670 15.988 1.00 82.94 71 LYS A CA 1
ATOM 523 C C . LYS A 1 71 ? -9.588 -11.824 14.993 1.00 82.94 71 LYS A C 1
ATOM 525 O O . LYS A 1 71 ? -10.554 -12.582 15.080 1.00 82.94 71 LYS A O 1
ATOM 530 N N . GLU A 1 72 ? -8.635 -11.917 14.069 1.00 65.25 72 GLU A N 1
ATOM 531 C CA . GLU A 1 72 ? -8.372 -13.153 13.313 1.00 65.25 72 GLU A CA 1
ATOM 532 C C . GLU A 1 72 ? -7.723 -14.214 14.205 1.00 65.25 72 GLU A C 1
ATOM 534 O O . GLU A 1 72 ? -6.941 -13.832 15.111 1.00 65.25 72 GLU A O 1
#

pLDDT: mean 96.18, std 5.21, range [65.25, 98.69]

Secondary structure (DSSP, 8-state):
-----S--EEEEE-TT---TTS-BSSSSBHHHH--TT-SEEEEES--TTGGGSHHHHHHHHHHHHHHTT---